Protein AF-A0A7X3ZFJ8-F1 (afdb_monomer_lite)

Structure (mmCIF, N/CA/C/O backbone):
data_AF-A0A7X3ZFJ8-F1
#
_entry.id   AF-A0A7X3ZFJ8-F1
#
loop_
_atom_site.group_PDB
_atom_site.id
_atom_site.type_symbol
_atom_site.label_atom_id
_atom_site.label_alt_id
_atom_site.label_comp_id
_atom_site.label_asym_id
_atom_site.label_entity_id
_atom_site.label_seq_id
_atom_site.pdbx_PDB_ins_code
_atom_site.Cartn_x
_atom_site.Cartn_y
_atom_site.Cartn_z
_atom_site.occupancy
_atom_site.B_iso_or_equiv
_atom_site.auth_seq_id
_atom_site.auth_comp_id
_atom_site.auth_asym_id
_atom_site.auth_atom_id
_atom_site.pdbx_PDB_model_num
ATOM 1 N N . MET A 1 1 ? -0.144 48.653 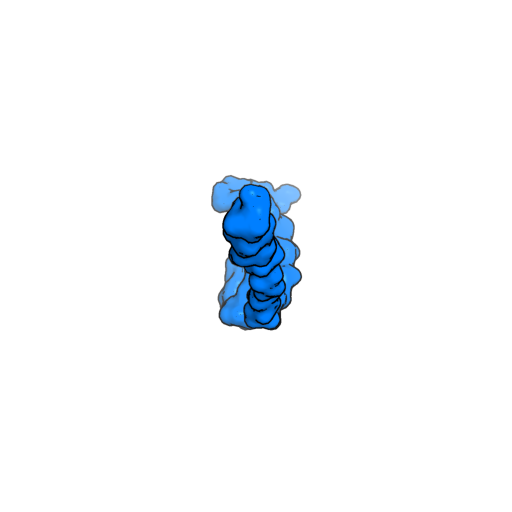14.238 1.00 62.34 1 MET A N 1
ATOM 2 C CA . MET A 1 1 ? 0.582 47.611 15.004 1.00 62.34 1 MET A CA 1
ATOM 3 C C . MET A 1 1 ? -0.346 46.552 15.592 1.00 62.34 1 MET A C 1
ATOM 5 O O . MET A 1 1 ? -0.153 45.394 15.262 1.00 62.34 1 MET A O 1
ATOM 9 N N . LEU A 1 2 ? -1.373 46.909 16.376 1.00 70.94 2 LEU A N 1
ATOM 10 C CA . LEU A 1 2 ? -2.267 45.929 17.027 1.00 70.94 2 LEU A CA 1
ATOM 11 C C . LEU A 1 2 ? -3.025 45.006 16.045 1.00 70.94 2 LEU A C 1
ATOM 13 O O . LEU A 1 2 ? -3.154 43.813 16.285 1.00 70.94 2 LEU A O 1
ATOM 17 N N . TRP A 1 3 ? -3.449 45.541 14.896 1.00 73.25 3 TRP A N 1
ATOM 18 C CA . TRP A 1 3 ? -4.159 44.783 13.855 1.00 73.25 3 TRP A CA 1
ATOM 19 C C . TRP A 1 3 ? -3.272 43.768 13.118 1.00 73.25 3 TRP A C 1
ATOM 21 O O . TRP A 1 3 ? -3.731 42.683 12.780 1.00 73.25 3 TRP A O 1
ATOM 31 N N . ILE A 1 4 ? -1.989 44.089 12.923 1.00 80.50 4 ILE A N 1
ATOM 32 C CA . ILE A 1 4 ? -1.003 43.168 12.330 1.00 80.50 4 ILE A CA 1
ATOM 33 C C . ILE A 1 4 ? -0.757 41.984 13.267 1.00 80.50 4 ILE A C 1
ATOM 35 O O . ILE A 1 4 ? -0.659 40.851 12.811 1.00 80.50 4 ILE A O 1
ATOM 39 N N . PHE A 1 5 ? -0.714 42.239 14.576 1.00 74.81 5 PHE A N 1
ATOM 40 C CA . PHE A 1 5 ? -0.483 41.205 15.582 1.00 74.81 5 PHE A CA 1
ATOM 41 C C . PHE A 1 5 ? -1.657 40.215 15.675 1.00 74.81 5 PHE A C 1
ATOM 43 O O . PHE A 1 5 ? -1.444 39.009 15.723 1.00 74.81 5 PHE A O 1
ATOM 50 N N . ILE A 1 6 ? -2.897 40.714 15.607 1.00 77.94 6 ILE A N 1
ATOM 51 C CA . ILE A 1 6 ? -4.113 39.882 15.568 1.00 77.94 6 ILE A CA 1
ATOM 52 C C . ILE A 1 6 ? -4.150 39.002 14.313 1.00 77.94 6 ILE A C 1
ATOM 54 O O . ILE A 1 6 ? -4.474 37.819 14.402 1.00 77.94 6 ILE A O 1
ATOM 58 N N . PHE A 1 7 ? -3.784 39.555 13.154 1.00 78.56 7 PHE A N 1
ATOM 59 C CA . PHE A 1 7 ? -3.756 38.804 11.898 1.00 78.56 7 PHE A CA 1
ATOM 60 C C . PHE A 1 7 ? -2.686 37.700 11.915 1.00 78.56 7 PHE A C 1
ATOM 62 O O . PHE A 1 7 ? -2.936 36.588 11.460 1.00 78.56 7 PHE A O 1
ATOM 69 N N . LEU A 1 8 ? -1.520 37.980 12.507 1.00 75.06 8 LEU A N 1
ATOM 70 C CA . LEU A 1 8 ? -0.426 37.016 12.637 1.00 75.06 8 LEU A CA 1
ATOM 71 C C . LEU A 1 8 ? -0.784 35.846 13.574 1.00 75.06 8 LEU A C 1
ATOM 73 O O . LEU A 1 8 ? -0.449 34.704 13.278 1.00 75.06 8 LEU A O 1
ATOM 77 N N . CYS A 1 9 ? -1.513 36.105 14.665 1.00 73.62 9 CYS A N 1
ATOM 78 C CA . CYS A 1 9 ? -1.982 35.055 15.574 1.00 73.62 9 CYS A CA 1
ATOM 79 C C . CYS A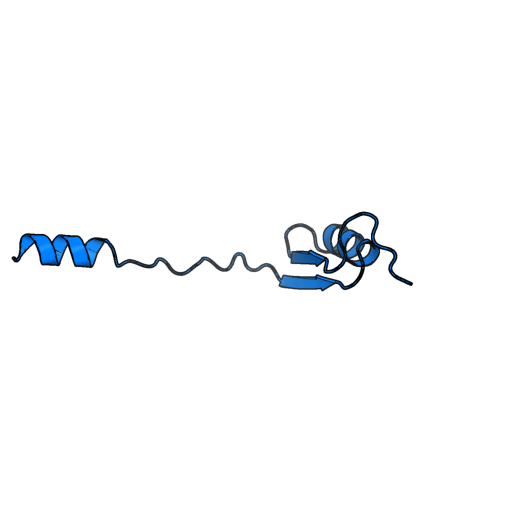 1 9 ? -3.052 34.141 14.952 1.00 73.62 9 CYS A C 1
ATOM 81 O O . CYS A 1 9 ? -3.126 32.972 15.319 1.00 73.62 9 CYS A O 1
ATOM 83 N N . ALA A 1 10 ? -3.858 34.637 14.007 1.00 71.88 10 ALA A N 1
ATOM 84 C CA . ALA A 1 10 ? -4.886 33.838 13.333 1.00 71.88 10 ALA A CA 1
ATOM 85 C C . ALA A 1 10 ? -4.319 32.846 12.295 1.00 71.88 10 ALA A C 1
ATOM 87 O O . ALA A 1 10 ? -4.956 31.839 12.005 1.00 71.88 10 ALA A O 1
ATOM 88 N N . LEU A 1 11 ? -3.121 33.106 11.760 1.00 76.38 11 LEU A N 1
ATOM 89 C CA . LEU A 1 11 ? -2.436 32.242 10.786 1.00 76.38 11 LEU A CA 1
ATOM 90 C C . LEU A 1 11 ? -1.649 31.087 11.427 1.00 76.38 11 LEU A C 1
ATOM 92 O O . LEU A 1 11 ? -1.273 30.154 10.729 1.00 76.38 11 LEU A O 1
ATOM 96 N N . GLY A 1 12 ? -1.384 31.146 12.735 1.00 70.00 12 GLY A N 1
ATOM 97 C CA . GLY A 1 12 ? -0.539 30.178 13.444 1.00 70.00 12 GLY A CA 1
ATOM 98 C C . GLY A 1 12 ? -1.272 28.963 14.018 1.00 70.00 12 GLY A C 1
ATOM 99 O O . GLY A 1 12 ? -0.697 28.251 14.837 1.00 70.00 12 GLY A O 1
ATOM 100 N N . CYS A 1 13 ? -2.542 28.746 13.668 1.00 74.81 13 CYS A N 1
ATOM 101 C CA . CYS A 1 13 ? -3.286 27.584 14.141 1.00 74.81 13 CYS A CA 1
ATOM 102 C C . CYS A 1 13 ? -2.944 26.369 13.265 1.00 74.81 13 CYS A C 1
ATOM 104 O O . CYS A 1 13 ? -3.647 26.072 12.302 1.00 74.81 13 CYS A O 1
ATOM 106 N N . ASP A 1 14 ? -1.837 25.698 13.588 1.00 71.06 14 ASP A N 1
ATOM 107 C CA . ASP A 1 14 ? -1.508 24.376 13.052 1.00 71.06 14 ASP A CA 1
ATOM 108 C C . ASP A 1 14 ? -2.480 23.370 13.680 1.00 71.06 14 ASP A C 1
ATOM 110 O O . ASP A 1 14 ? -2.388 23.031 14.865 1.00 71.06 14 ASP A O 1
ATOM 114 N N . ALA A 1 15 ? -3.498 22.969 12.920 1.00 72.94 15 ALA A N 1
ATOM 115 C CA . ALA A 1 15 ? -4.377 21.896 13.350 1.00 72.94 15 ALA A CA 1
ATOM 116 C C . ALA A 1 15 ? -3.547 20.604 13.393 1.00 72.94 15 ALA A C 1
ATOM 118 O O . ALA A 1 15 ? -2.868 20.309 12.410 1.00 72.94 15 ALA A O 1
ATOM 119 N N . PRO A 1 16 ? -3.585 19.826 14.491 1.00 72.38 16 PRO A N 1
ATOM 120 C CA . PRO A 1 16 ? -2.858 18.569 14.539 1.00 72.38 16 PRO A CA 1
ATOM 121 C C . PRO A 1 16 ? -3.334 17.676 13.393 1.00 72.38 16 PRO A C 1
ATOM 123 O O . PRO A 1 16 ? -4.543 17.493 13.204 1.00 72.38 16 PRO A O 1
ATOM 126 N N . GLU A 1 17 ? -2.379 17.158 12.621 1.00 75.88 17 GLU A N 1
ATOM 127 C CA . GLU A 1 17 ? -2.643 16.195 11.559 1.00 75.88 17 GLU A CA 1
ATOM 128 C C . GLU A 1 17 ? -3.407 15.022 12.179 1.00 75.88 17 GLU A C 1
ATOM 130 O O . GLU A 1 17 ? -2.979 14.425 13.171 1.00 75.88 17 GLU A O 1
ATOM 135 N N . ARG A 1 18 ? -4.624 14.781 11.683 1.00 73.31 18 ARG A N 1
ATOM 136 C CA . ARG A 1 18 ? -5.463 13.699 12.191 1.00 73.31 18 ARG A CA 1
ATOM 137 C C . ARG A 1 18 ? -4.814 12.392 11.769 1.00 73.31 18 ARG A C 1
ATOM 139 O O . ARG A 1 18 ? -4.872 12.052 10.594 1.00 73.31 18 ARG A O 1
ATOM 146 N N . ASP A 1 19 ? -4.249 11.687 12.742 1.00 80.88 19 ASP A N 1
ATOM 147 C CA . ASP A 1 19 ? -3.905 10.278 12.603 1.00 80.88 19 ASP A CA 1
ATOM 148 C C . ASP A 1 19 ? -5.176 9.525 12.188 1.00 80.88 19 ASP A C 1
ATOM 150 O O . ASP A 1 19 ? -6.177 9.505 12.915 1.00 80.88 19 ASP A O 1
ATOM 154 N N . ASP A 1 20 ? -5.169 8.989 10.970 1.00 85.81 20 ASP A N 1
ATOM 155 C CA . ASP A 1 20 ? -6.285 8.229 10.415 1.00 85.81 20 ASP A CA 1
ATOM 156 C C . ASP A 1 20 ? -6.359 6.807 11.004 1.00 85.81 20 ASP A C 1
ATOM 158 O O . ASP A 1 20 ? -7.283 6.049 10.693 1.00 85.81 20 ASP A O 1
ATOM 162 N N . GLY A 1 21 ? -5.432 6.465 11.908 1.00 90.75 21 GLY A N 1
ATOM 163 C CA . GLY A 1 21 ? -5.377 5.203 12.631 1.00 90.75 21 GLY A CA 1
ATOM 164 C C . GLY A 1 21 ? -4.880 4.046 11.773 1.00 90.75 21 GLY A C 1
ATOM 165 O O . GLY A 1 21 ? -5.044 2.884 12.164 1.00 90.75 21 GLY A O 1
ATOM 166 N N . ARG A 1 22 ? -4.315 4.329 10.594 1.00 95.31 22 ARG A N 1
ATOM 167 C CA . ARG A 1 22 ? -3.812 3.305 9.681 1.00 95.31 22 ARG A CA 1
ATOM 168 C C . ARG A 1 22 ? -2.398 2.900 10.067 1.00 95.31 22 ARG A C 1
ATOM 170 O O . ARG A 1 22 ? -1.569 3.703 10.477 1.00 95.31 22 ARG A O 1
ATOM 177 N N . ILE A 1 23 ? -2.109 1.614 9.913 1.00 96.44 23 ILE A N 1
ATOM 178 C CA . ILE A 1 23 ? -0.757 1.099 10.133 1.00 96.44 23 ILE A CA 1
ATOM 179 C C . ILE A 1 23 ? 0.090 1.414 8.899 1.00 96.44 23 ILE A C 1
ATOM 181 O O . ILE A 1 23 ? -0.255 0.990 7.794 1.00 96.44 23 ILE A O 1
ATOM 185 N N . GLU A 1 24 ? 1.213 2.097 9.098 1.00 96.44 24 GLU A N 1
ATOM 186 C CA . GLU A 1 24 ? 2.217 2.330 8.059 1.00 96.44 24 GLU A CA 1
ATOM 187 C C . GLU A 1 24 ? 3.054 1.066 7.821 1.00 96.44 24 GLU A C 1
ATOM 189 O O . GLU A 1 24 ? 3.672 0.516 8.736 1.00 96.44 24 GLU A O 1
ATOM 194 N N . VAL A 1 25 ? 3.081 0.595 6.574 1.00 97.12 25 VAL A N 1
ATOM 195 C CA . VAL A 1 25 ? 3.776 -0.630 6.167 1.00 97.12 25 VAL A CA 1
ATOM 196 C C . VAL A 1 25 ? 4.695 -0.332 4.990 1.00 97.12 25 VAL A C 1
ATOM 198 O O . VAL A 1 25 ? 4.252 0.108 3.930 1.00 97.12 25 VAL A O 1
ATOM 201 N N . VAL A 1 26 ? 5.984 -0.634 5.146 1.00 97.06 26 VAL A N 1
ATOM 202 C CA . VAL A 1 26 ? 6.968 -0.553 4.059 1.00 97.06 26 VAL A CA 1
ATOM 203 C C . VAL A 1 26 ? 7.269 -1.953 3.535 1.00 97.06 26 VAL A C 1
ATOM 205 O O . VAL A 1 26 ? 7.548 -2.872 4.305 1.00 97.06 26 VAL A O 1
ATOM 208 N N . CYS A 1 27 ? 7.234 -2.120 2.215 1.00 97.12 27 CYS A N 1
ATOM 209 C CA . CYS A 1 27 ? 7.560 -3.373 1.541 1.00 97.12 27 CYS A CA 1
ATOM 210 C C . CYS A 1 27 ? 8.705 -3.164 0.549 1.00 97.12 27 CYS A C 1
ATOM 212 O O . CYS A 1 27 ? 8.699 -2.210 -0.227 1.00 97.12 27 CYS A O 1
ATOM 214 N N . THR A 1 28 ? 9.677 -4.078 0.537 1.00 95.12 28 THR A N 1
ATOM 215 C CA . THR A 1 28 ? 10.805 -4.020 -0.402 1.00 95.12 28 THR A CA 1
ATOM 216 C C . THR A 1 28 ? 10.351 -4.281 -1.835 1.00 95.12 28 THR A C 1
ATOM 218 O O . THR A 1 28 ? 10.700 -3.514 -2.726 1.00 95.12 28 THR A O 1
ATOM 221 N N . THR A 1 29 ? 9.528 -5.311 -2.056 1.00 95.44 29 THR A N 1
ATOM 222 C CA . THR A 1 29 ? 9.075 -5.738 -3.389 1.00 95.44 29 THR A CA 1
ATOM 223 C C . THR A 1 29 ? 7.622 -5.356 -3.672 1.00 95.44 29 THR A C 1
ATOM 225 O O . THR A 1 29 ? 6.775 -5.323 -2.773 1.00 95.44 29 THR A O 1
ATOM 228 N N . GLY A 1 30 ? 7.316 -5.118 -4.953 1.00 93.44 30 GLY A N 1
ATOM 229 C CA . GLY A 1 30 ? 5.962 -4.781 -5.407 1.00 93.44 30 GLY A CA 1
ATOM 230 C C . GLY A 1 30 ? 4.936 -5.880 -5.112 1.00 93.44 30 GLY A C 1
ATOM 231 O O . GLY A 1 30 ? 3.869 -5.587 -4.584 1.00 93.44 30 GLY A O 1
ATOM 232 N N . MET A 1 31 ? 5.295 -7.153 -5.334 1.00 94.25 31 MET A N 1
ATOM 233 C CA . MET A 1 31 ? 4.412 -8.298 -5.055 1.00 94.25 31 MET A CA 1
ATOM 234 C C . MET A 1 31 ? 3.938 -8.338 -3.594 1.00 94.25 31 MET A C 1
ATOM 236 O O . MET A 1 31 ? 2.764 -8.595 -3.329 1.00 94.25 31 MET A O 1
ATOM 240 N N . VAL A 1 32 ? 4.832 -8.057 -2.639 1.00 95.81 32 VAL A N 1
ATOM 241 C CA . VAL A 1 32 ? 4.471 -8.021 -1.214 1.00 95.81 32 VAL A CA 1
ATOM 242 C C . VAL A 1 32 ? 3.639 -6.779 -0.894 1.00 95.81 32 VAL A C 1
ATOM 244 O O . VAL A 1 32 ? 2.671 -6.886 -0.146 1.00 95.81 32 VAL A O 1
ATOM 247 N N . ALA A 1 33 ? 3.953 -5.626 -1.495 1.00 96.19 33 ALA A N 1
ATOM 248 C CA . ALA A 1 33 ? 3.152 -4.411 -1.336 1.00 96.19 33 ALA A CA 1
ATOM 249 C C . ALA A 1 33 ? 1.702 -4.608 -1.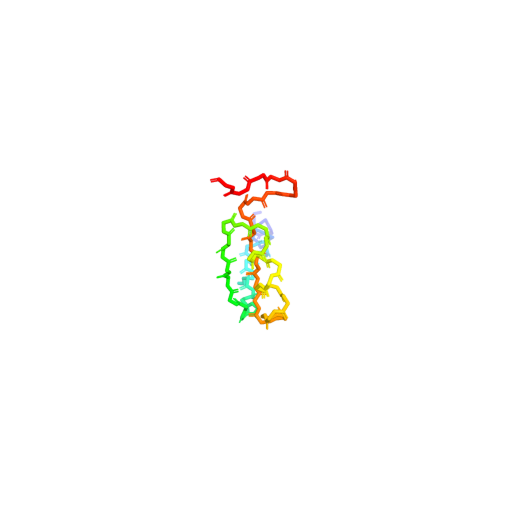823 1.00 96.19 33 ALA A C 1
ATOM 251 O O . ALA A 1 33 ? 0.758 -4.158 -1.172 1.00 96.19 33 ALA A O 1
ATOM 252 N N . ASP A 1 34 ? 1.513 -5.320 -2.936 1.00 95.06 34 ASP A N 1
ATOM 253 C CA . ASP A 1 34 ? 0.191 -5.626 -3.487 1.00 95.06 34 ASP A CA 1
ATOM 254 C C . ASP A 1 34 ? -0.583 -6.609 -2.607 1.00 95.06 34 ASP A C 1
ATOM 256 O O . ASP A 1 34 ? -1.764 -6.390 -2.327 1.00 95.06 34 ASP A O 1
ATOM 260 N N . LEU A 1 35 ? 0.075 -7.657 -2.105 1.00 97.06 35 LEU A N 1
ATOM 261 C CA . LEU A 1 35 ? -0.521 -8.566 -1.126 1.00 97.06 35 LEU A CA 1
ATOM 262 C C . LEU A 1 35 ? -0.960 -7.805 0.135 1.00 97.06 35 LEU A C 1
ATOM 264 O O . LEU A 1 35 ? -2.097 -7.952 0.583 1.00 97.06 35 LEU A O 1
ATOM 268 N N . ALA A 1 36 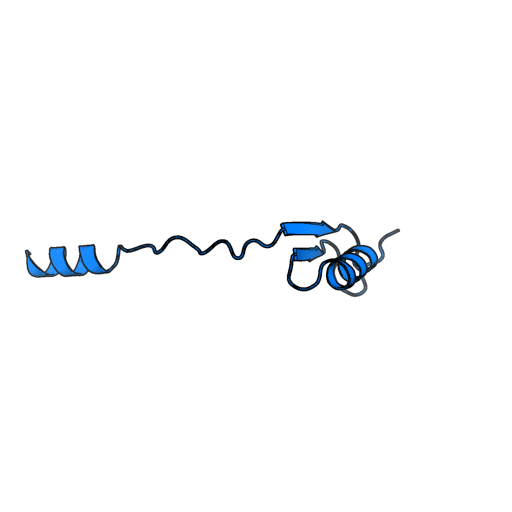? -0.076 -6.968 0.683 1.00 97.44 36 ALA A N 1
ATOM 269 C CA . ALA A 1 36 ? -0.344 -6.184 1.881 1.00 97.44 36 ALA A CA 1
ATOM 270 C C . ALA A 1 36 ? -1.564 -5.274 1.689 1.00 97.44 36 ALA A C 1
ATOM 272 O O . ALA A 1 36 ? -2.474 -5.319 2.514 1.00 97.44 36 ALA A O 1
ATOM 273 N N . ARG A 1 37 ? -1.642 -4.526 0.577 1.00 96.62 37 ARG A N 1
ATOM 274 C CA . ARG A 1 37 ? -2.808 -3.686 0.243 1.00 96.62 37 ARG A CA 1
ATOM 275 C C . ARG A 1 37 ? -4.112 -4.479 0.217 1.00 96.62 37 ARG A C 1
ATOM 277 O O . ARG A 1 37 ? -5.099 -4.037 0.797 1.00 96.62 37 ARG A O 1
ATOM 284 N N . ASN A 1 38 ? -4.111 -5.656 -0.410 1.00 97.38 38 ASN A N 1
ATOM 285 C CA . ASN A 1 38 ? -5.307 -6.494 -0.504 1.00 97.38 38 ASN A CA 1
ATOM 286 C C . ASN A 1 38 ? -5.743 -7.071 0.855 1.00 97.38 38 ASN A C 1
ATOM 288 O O . ASN A 1 38 ? -6.936 -7.143 1.132 1.00 97.38 38 ASN A O 1
ATOM 292 N N . ILE A 1 39 ? -4.800 -7.472 1.712 1.00 97.56 39 ILE A N 1
ATOM 293 C CA . ILE A 1 39 ? -5.110 -8.052 3.031 1.00 97.56 39 ILE A CA 1
ATOM 294 C C . ILE A 1 39 ? -5.492 -6.968 4.049 1.00 97.56 39 ILE A C 1
ATOM 296 O O . ILE A 1 39 ? -6.431 -7.130 4.833 1.00 97.56 39 ILE A O 1
ATOM 300 N N . GLY A 1 40 ? -4.737 -5.872 4.078 1.00 95.88 40 GLY A N 1
ATOM 301 C CA . GLY A 1 40 ? -4.911 -4.802 5.053 1.00 95.88 40 GLY A CA 1
ATOM 302 C C . GLY A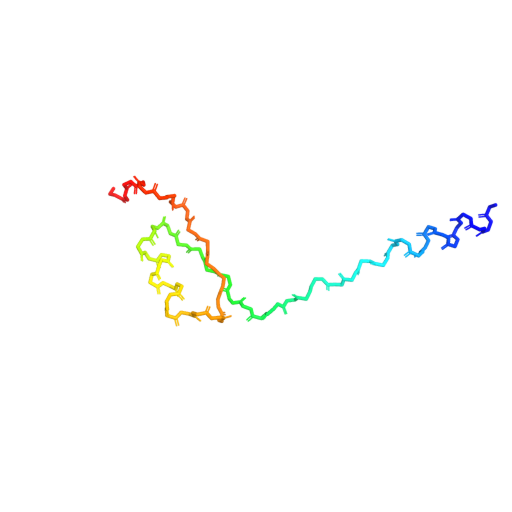 1 40 ? -6.059 -3.854 4.724 1.00 95.88 40 GLY A C 1
ATOM 303 O O . GLY A 1 40 ? -6.686 -3.336 5.652 1.00 95.88 40 GLY A O 1
ATOM 304 N N . GLY A 1 41 ? -6.374 -3.672 3.438 1.00 95.62 41 GLY A N 1
ATOM 305 C CA . GLY A 1 41 ? -7.442 -2.791 2.975 1.00 95.62 41 GLY A CA 1
ATOM 306 C C . GLY A 1 41 ? -7.325 -1.387 3.569 1.00 95.62 41 GLY A C 1
ATOM 307 O O . GLY A 1 41 ? -6.240 -0.808 3.645 1.00 95.62 41 GLY A O 1
ATOM 308 N N . ASP A 1 42 ? -8.442 -0.863 4.066 1.00 95.25 42 ASP A N 1
ATOM 309 C CA . ASP A 1 42 ? -8.515 0.496 4.612 1.00 95.25 42 ASP A CA 1
ATOM 310 C C . ASP A 1 42 ? -7.787 0.668 5.954 1.00 95.25 42 ASP A C 1
ATOM 312 O O . ASP A 1 42 ? -7.597 1.790 6.407 1.00 95.25 42 ASP A O 1
ATOM 316 N N . ARG A 1 43 ? -7.327 -0.415 6.594 1.00 96.06 43 ARG A N 1
ATOM 317 C CA . ARG A 1 43 ? -6.647 -0.348 7.901 1.00 96.06 43 ARG A CA 1
ATOM 318 C C . ARG A 1 43 ? -5.155 -0.040 7.812 1.00 96.06 43 ARG A C 1
ATOM 320 O O . ARG A 1 43 ? -4.527 0.164 8.847 1.00 96.06 43 ARG A O 1
ATOM 327 N N . ILE A 1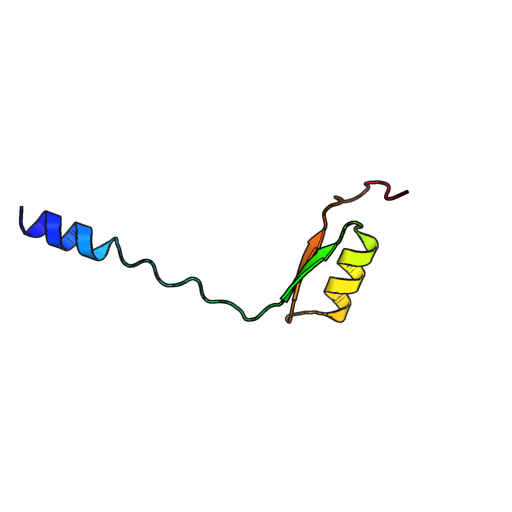 44 ? -4.573 -0.068 6.615 1.00 97.31 44 ILE A N 1
ATOM 328 C CA . ILE A 1 44 ? -3.136 0.143 6.433 1.00 97.31 44 ILE A CA 1
ATOM 329 C C . ILE A 1 44 ? -2.850 1.142 5.315 1.00 97.31 44 ILE A C 1
ATOM 331 O O . ILE A 1 44 ? -3.630 1.277 4.368 1.00 97.31 44 ILE A O 1
ATOM 335 N N . SER A 1 45 ? -1.693 1.780 5.417 1.00 96.75 45 SER A N 1
ATOM 336 C CA . SER A 1 45 ? -1.042 2.567 4.375 1.00 96.75 45 SER A CA 1
ATOM 337 C C . SER A 1 45 ? 0.221 1.816 3.946 1.00 96.75 45 SER A C 1
ATOM 339 O O . SER A 1 45 ? 1.001 1.377 4.790 1.00 96.75 45 SER A O 1
ATOM 341 N N . VAL A 1 46 ? 0.394 1.573 2.641 1.00 96.81 46 VAL A N 1
ATOM 342 C CA . VAL A 1 46 ? 1.488 0.730 2.123 1.00 96.81 46 VAL A CA 1
ATOM 343 C C . VAL A 1 46 ? 2.378 1.511 1.174 1.00 96.81 46 VAL A C 1
ATOM 345 O O . VAL A 1 46 ? 1.933 1.922 0.099 1.00 96.81 46 VAL A O 1
ATOM 348 N N . VAL A 1 47 ? 3.664 1.585 1.510 1.00 96.62 47 VAL A N 1
ATOM 349 C CA . VAL A 1 47 ? 4.722 2.125 0.652 1.00 96.62 47 VAL A CA 1
ATOM 350 C C . VAL A 1 47 ? 5.575 0.978 0.107 1.00 96.62 47 VAL A C 1
ATOM 352 O O . VAL A 1 47 ? 6.181 0.216 0.858 1.00 96.62 47 VAL A O 1
ATOM 355 N N . GLY A 1 48 ? 5.632 0.845 -1.220 1.00 95.44 48 GLY A N 1
ATOM 356 C CA . GLY A 1 48 ? 6.548 -0.078 -1.894 1.00 95.44 48 GLY A CA 1
ATOM 357 C C . GLY A 1 48 ? 7.849 0.631 -2.265 1.00 95.44 48 GLY A C 1
ATOM 358 O O . GLY A 1 48 ? 7.799 1.695 -2.874 1.00 95.44 48 GLY A O 1
ATOM 359 N N . MET A 1 49 ? 9.001 0.054 -1.916 1.00 94.50 49 MET A N 1
ATOM 360 C CA . MET A 1 49 ? 10.309 0.617 -2.276 1.00 94.50 49 MET A CA 1
ATOM 361 C C . MET A 1 49 ? 10.616 0.446 -3.767 1.00 94.50 49 MET A C 1
ATOM 363 O O . MET A 1 49 ? 11.153 1.351 -4.401 1.00 94.50 49 MET A O 1
ATOM 367 N N . MET A 1 50 ? 10.284 -0.718 -4.328 1.00 91.19 50 MET A N 1
ATOM 368 C CA . MET A 1 50 ? 10.437 -0.994 -5.755 1.00 91.19 50 MET A CA 1
ATOM 369 C C . MET A 1 50 ? 9.259 -0.424 -6.552 1.00 91.19 50 MET A C 1
ATOM 371 O O . MET A 1 50 ? 8.097 -0.675 -6.231 1.00 91.19 50 MET A O 1
ATOM 375 N N . GLY A 1 51 ? 9.568 0.320 -7.617 1.00 86.88 51 GLY A N 1
ATOM 376 C CA . GLY A 1 51 ? 8.575 0.802 -8.577 1.00 86.88 51 GLY A CA 1
ATOM 377 C C . GLY A 1 51 ? 8.081 -0.291 -9.540 1.00 86.88 51 GLY A C 1
ATOM 378 O O . GLY A 1 51 ? 8.623 -1.400 -9.565 1.00 86.88 51 GLY A O 1
ATOM 379 N N . PRO A 1 52 ? 7.064 0.007 -10.369 1.00 86.19 52 PRO A N 1
ATOM 380 C CA . PRO A 1 52 ? 6.556 -0.927 -11.372 1.00 86.19 52 PRO A CA 1
ATOM 381 C C . PRO A 1 52 ? 7.652 -1.378 -12.348 1.00 86.19 52 PRO A C 1
ATOM 383 O O . PRO A 1 52 ? 8.386 -0.552 -12.884 1.00 86.19 52 PRO A O 1
ATOM 386 N N . GLY A 1 53 ? 7.739 -2.686 -12.605 1.00 83.50 53 GLY A N 1
ATOM 387 C CA . GLY A 1 53 ? 8.682 -3.256 -13.576 1.00 83.50 53 GLY A CA 1
ATOM 388 C C . GLY A 1 53 ? 10.138 -3.373 -13.104 1.00 83.50 53 GLY A C 1
ATOM 389 O O . GLY A 1 53 ? 10.989 -3.745 -13.906 1.00 83.50 53 GLY A O 1
ATOM 390 N N . VAL A 1 54 ? 10.434 -3.080 -11.833 1.00 87.31 54 VAL A N 1
ATOM 391 C CA . VAL A 1 54 ? 11.753 -3.318 -11.222 1.00 87.31 54 VAL A CA 1
ATOM 392 C C . VAL A 1 54 ? 11.893 -4.803 -10.855 1.00 87.31 54 VAL A C 1
ATOM 394 O O . VAL A 1 54 ? 11.000 -5.356 -10.213 1.00 87.31 54 VAL A O 1
ATOM 397 N N . ASP A 1 55 ? 12.995 -5.444 -11.263 1.00 88.81 55 ASP A N 1
ATOM 398 C CA . ASP A 1 55 ? 13.300 -6.844 -10.923 1.00 88.81 55 ASP A CA 1
ATOM 399 C C . ASP A 1 55 ? 13.751 -6.968 -9.452 1.00 88.81 55 ASP A C 1
ATOM 401 O O . ASP A 1 55 ? 14.648 -6.231 -9.037 1.00 88.81 55 ASP A O 1
ATOM 405 N N . PRO A 1 56 ? 13.121 -7.852 -8.652 1.00 82.50 56 PRO A N 1
ATOM 406 C CA . PRO A 1 56 ? 13.422 -8.002 -7.231 1.00 82.50 56 PRO A CA 1
ATOM 407 C C . PRO A 1 56 ? 14.494 -9.050 -6.879 1.00 82.50 56 PRO A C 1
ATOM 409 O O . PRO A 1 56 ? 14.778 -9.177 -5.686 1.00 82.50 56 PRO A O 1
ATOM 412 N N . HIS A 1 57 ? 15.007 -9.829 -7.844 1.00 83.56 57 HIS A N 1
ATOM 413 C CA . HIS A 1 57 ? 16.055 -10.841 -7.606 1.00 83.56 57 HIS A CA 1
ATOM 414 C C . HIS A 1 57 ? 17.392 -10.218 -7.188 1.00 83.56 57 HIS A C 1
ATOM 416 O O . HIS A 1 57 ? 18.050 -10.831 -6.315 1.00 83.56 57 HIS A O 1
#

Foldseek 3Di:
DVVVVVVVVVVPPPPPDDPPQAAEEEAADPVVQVVCCVVCPPRHDYDYPDDPPDDPD

Sequence (57 aa):
MLWIFIFLCALGCDAPERDDGRIEVVCTTGMVADLARNIGGDRISVVGMMGPGVDPH

Secondary structure (DSSP, 8-state):
-HHHHHHHHHH---PPP----PEEEEESSHHHHHHHHHHHGGGEEEEESSPTT----

pLDDT: mean 87.09, std 10.22, range [62.34, 97.56]

Radius of gyration: 20.51 Å; chains: 1; bounding box: 25×58×31 Å